Protein AF-A0A0Q7SE60-F1 (afdb_monomer_lite)

Foldseek 3Di:
DDAWDQALVRDIQRQEAEDPQEEEAPSNQEAEHHNEAAAHNEYHYCVQHEHYAHNEYHEANEYEDQWDCPVQCVVCPPCSVVDDDTDPTHGAYAAHAANEYAYALEYEDHPEHEHHLEYEYHNEYEDDYDYHQFYWYDDPIDGPDGNLVVVLVVCVVVVVCLVVCCVPVVDHD

pLDDT: mean 97.26, std 2.43, range [80.5, 98.94]

Structure (mmCIF, N/CA/C/O backbone):
data_AF-A0A0Q7SE60-F1
#
_entry.id   AF-A0A0Q7SE60-F1
#
loop_
_atom_site.group_PDB
_atom_site.id
_atom_site.type_symbol
_atom_site.label_atom_id
_atom_site.label_alt_id
_atom_site.label_comp_id
_atom_site.label_asym_id
_atom_site.label_entity_id
_atom_site.label_seq_id
_atom_site.pdbx_PDB_ins_code
_atom_site.Cartn_x
_atom_site.Cartn_y
_atom_site.Cartn_z
_atom_site.occupancy
_atom_site.B_iso_or_equiv
_atom_site.auth_seq_id
_atom_site.auth_comp_id
_atom_site.auth_asym_id
_atom_site.auth_atom_id
_atom_site.pdbx_PDB_model_num
ATOM 1 N N . MET A 1 1 ? -17.455 7.763 -8.065 1.00 80.50 1 MET A N 1
ATOM 2 C CA . MET A 1 1 ? -17.060 6.494 -7.417 1.00 80.50 1 MET A CA 1
ATOM 3 C C . MET A 1 1 ? -17.803 5.369 -8.110 1.00 80.50 1 MET A C 1
ATOM 5 O O . MET A 1 1 ? -19.004 5.520 -8.301 1.00 80.50 1 MET A O 1
ATOM 9 N N . VAL A 1 2 ? -17.111 4.311 -8.525 1.00 87.75 2 VAL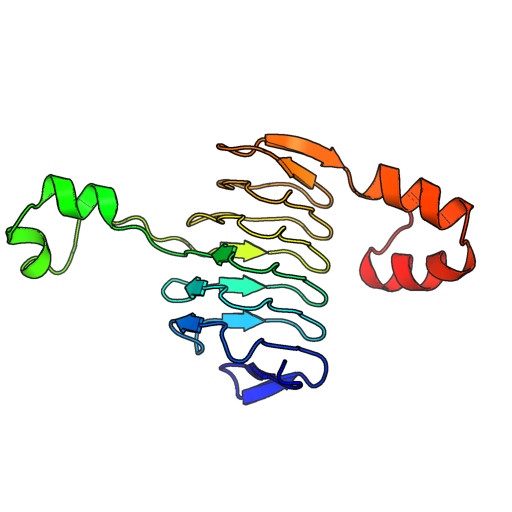 A N 1
ATOM 10 C CA . VAL A 1 2 ? -17.714 3.112 -9.122 1.00 87.75 2 VAL A CA 1
ATOM 11 C C . VAL A 1 2 ? -17.737 2.026 -8.052 1.00 87.75 2 VAL A C 1
ATOM 13 O O . VAL A 1 2 ? -16.731 1.821 -7.376 1.00 87.75 2 VAL A O 1
ATOM 16 N N . TYR A 1 3 ? -18.894 1.400 -7.859 1.00 93.25 3 TYR A N 1
ATOM 17 C CA . TYR A 1 3 ? -19.064 0.266 -6.952 1.00 93.25 3 TYR A CA 1
ATOM 18 C C . TYR A 1 3 ? -18.849 -1.036 -7.712 1.00 93.25 3 TYR A C 1
ATOM 20 O O . TYR A 1 3 ? -19.277 -1.150 -8.862 1.00 93.25 3 TYR A O 1
ATOM 28 N N . GLY A 1 4 ? -18.238 -2.008 -7.045 1.00 92.50 4 GLY A N 1
ATOM 29 C CA . GLY A 1 4 ? -17.853 -3.262 -7.662 1.00 92.50 4 GLY A CA 1
ATOM 30 C C . GLY A 1 4 ? -16.473 -3.167 -8.310 1.00 92.50 4 GLY A C 1
ATOM 31 O O . GLY A 1 4 ? -16.154 -2.201 -9.006 1.00 92.50 4 GLY A O 1
ATOM 32 N N . PHE A 1 5 ? -15.659 -4.196 -8.106 1.00 94.31 5 PHE A N 1
ATOM 33 C CA . PHE A 1 5 ? -14.383 -4.371 -8.792 1.00 94.31 5 PHE A CA 1
ATOM 34 C C . PHE A 1 5 ? -14.210 -5.837 -9.182 1.00 94.31 5 PHE A C 1
ATOM 36 O O . PHE A 1 5 ? -14.496 -6.716 -8.378 1.00 94.31 5 PHE A O 1
ATOM 43 N N . VAL A 1 6 ? -13.755 -6.106 -10.404 1.00 94.75 6 VAL A N 1
ATOM 44 C CA . VAL A 1 6 ? -13.395 -7.465 -10.829 1.00 94.75 6 VAL A CA 1
ATOM 45 C C . VAL A 1 6 ? -11.886 -7.604 -10.681 1.00 94.75 6 VAL A C 1
ATOM 47 O O . VAL A 1 6 ? -11.138 -6.884 -11.346 1.00 94.75 6 VAL A O 1
ATOM 50 N N . ARG A 1 7 ? -11.444 -8.490 -9.787 1.00 93.94 7 ARG A N 1
ATOM 51 C CA . ARG A 1 7 ? -10.022 -8.781 -9.569 1.00 93.94 7 ARG A CA 1
ATOM 52 C C . ARG A 1 7 ? -9.437 -9.538 -10.768 1.00 93.94 7 ARG A C 1
ATOM 54 O O . ARG A 1 7 ? -10.174 -10.083 -11.587 1.00 93.94 7 ARG A O 1
ATOM 61 N N . GLY A 1 8 ? -8.108 -9.549 -10.898 1.00 89.19 8 GLY A N 1
ATOM 62 C CA . GLY A 1 8 ? -7.400 -10.177 -12.021 1.00 89.19 8 GLY A CA 1
ATOM 63 C C . GLY A 1 8 ? -7.719 -11.663 -12.248 1.00 89.19 8 GLY A C 1
ATOM 64 O O . GLY A 1 8 ? -7.611 -12.140 -13.373 1.00 89.19 8 GLY A O 1
ATOM 65 N N . ASP A 1 9 ? -8.166 -12.376 -11.215 1.00 92.31 9 ASP A N 1
ATOM 66 C CA . ASP A 1 9 ? -8.614 -13.774 -11.272 1.00 92.31 9 ASP A CA 1
ATOM 67 C C . ASP A 1 9 ? -10.099 -13.950 -11.651 1.00 92.31 9 ASP A C 1
ATOM 69 O O . ASP A 1 9 ? -10.583 -15.075 -11.763 1.00 92.31 9 ASP A O 1
ATOM 73 N N . GLY A 1 10 ? -10.822 -12.852 -11.878 1.00 94.25 10 GLY A N 1
ATOM 74 C CA . GLY A 1 10 ? -12.236 -12.842 -12.245 1.00 94.25 10 GLY A CA 1
ATOM 75 C C . GLY A 1 10 ? -13.205 -12.771 -11.063 1.00 94.25 10 GLY A C 1
ATOM 76 O O . GLY A 1 10 ? -14.414 -12.716 -11.298 1.00 94.25 10 GLY A O 1
ATOM 77 N N . GLU A 1 11 ? -12.728 -12.740 -9.812 1.00 96.38 11 GLU A N 1
ATOM 78 C CA . GLU A 1 11 ? -13.610 -12.576 -8.653 1.00 96.38 11 GLU A CA 1
ATOM 79 C C . GLU A 1 11 ? -14.250 -11.178 -8.648 1.00 96.38 11 GLU A C 1
ATOM 81 O O . GLU A 1 11 ? -13.569 -10.158 -8.786 1.00 96.38 11 GLU A O 1
ATOM 86 N N . PHE A 1 12 ? -15.572 -11.122 -8.472 1.00 97.19 12 PHE A N 1
ATOM 87 C CA . PHE A 1 12 ? -16.301 -9.867 -8.317 1.00 97.19 12 PHE A CA 1
ATOM 88 C C . PHE A 1 12 ? -16.382 -9.463 -6.842 1.00 97.19 12 PHE A C 1
ATOM 90 O O . PHE A 1 12 ? -16.952 -10.183 -6.028 1.00 97.19 12 PHE A O 1
ATOM 97 N N . LEU A 1 13 ? -15.859 -8.279 -6.526 1.00 97.62 13 LEU A N 1
ATOM 98 C CA . LEU A 1 13 ? -15.812 -7.673 -5.197 1.00 97.62 13 LEU A CA 1
ATOM 99 C C . LEU A 1 13 ? -16.876 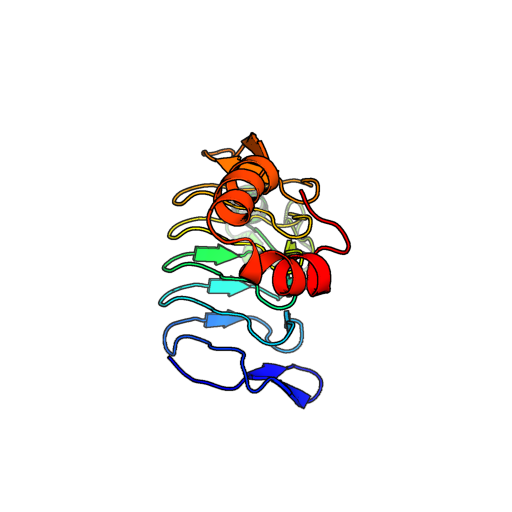-6.566 -5.108 1.00 97.62 13 LEU A C 1
ATOM 101 O O . LEU A 1 13 ? -16.617 -5.442 -5.554 1.00 97.62 13 LEU A O 1
ATOM 105 N N . PRO A 1 14 ? -18.091 -6.854 -4.608 1.00 97.69 14 PRO A N 1
ATOM 106 C CA . PRO A 1 14 ? -19.236 -5.949 -4.727 1.00 97.69 14 PRO A CA 1
ATOM 107 C C . PRO A 1 14 ? -19.124 -4.675 -3.879 1.00 97.69 14 PRO A C 1
ATOM 109 O O . PRO A 1 14 ? -19.738 -3.663 -4.220 1.00 97.69 14 PRO A O 1
ATOM 112 N N . ASN A 1 15 ? -18.355 -4.699 -2.788 1.00 98.00 15 ASN A N 1
ATOM 113 C CA . ASN A 1 15 ? -18.259 -3.590 -1.836 1.00 98.00 15 ASN A CA 1
ATOM 114 C C . ASN A 1 15 ? -17.000 -2.739 -2.029 1.00 98.00 15 ASN A C 1
ATOM 116 O O . ASN A 1 15 ? -16.876 -1.659 -1.437 1.00 98.00 15 ASN A O 1
ATOM 120 N N . THR A 1 16 ? -16.076 -3.192 -2.873 1.00 97.81 16 THR A N 1
ATOM 121 C CA . THR A 1 16 ? -14.931 -2.395 -3.295 1.00 97.81 16 THR A CA 1
ATOM 122 C C . THR A 1 16 ? -15.379 -1.236 -4.183 1.00 97.81 16 THR A C 1
ATOM 124 O O . THR A 1 16 ? -16.233 -1.360 -5.062 1.00 97.81 16 THR A O 1
ATOM 127 N N . ARG A 1 17 ? -14.807 -0.064 -3.908 1.00 97.06 17 ARG A N 1
ATOM 128 C CA . ARG A 1 17 ? -15.146 1.218 -4.522 1.00 97.06 17 ARG A CA 1
ATOM 129 C C . ARG A 1 17 ? -13.887 1.852 -5.078 1.00 97.06 17 ARG A C 1
ATOM 131 O O . ARG A 1 17 ? -13.042 2.325 -4.316 1.00 97.06 17 ARG A O 1
ATOM 138 N N . LEU A 1 18 ? -13.789 1.903 -6.401 1.00 95.75 18 LEU A N 1
ATOM 139 C CA . LEU A 1 18 ? -12.716 2.615 -7.084 1.00 95.75 18 LEU A CA 1
ATOM 140 C C . LEU A 1 18 ? -13.237 3.920 -7.668 1.00 95.75 18 LEU A C 1
ATOM 142 O O . LEU A 1 18 ? -14.287 3.987 -8.316 1.00 95.75 18 LEU A O 1
ATOM 146 N N . SER A 1 19 ? -12.483 4.990 -7.454 1.00 96.81 19 SER A N 1
ATOM 147 C CA . SER A 1 19 ? -12.724 6.226 -8.173 1.00 96.81 19 SER A CA 1
ATOM 148 C C . SER A 1 19 ? -12.518 6.035 -9.680 1.00 96.81 19 SER A C 1
ATOM 150 O O . SER A 1 19 ? -11.562 5.401 -10.110 1.00 96.81 19 SER A O 1
ATOM 152 N N . ASN A 1 20 ? -13.362 6.679 -10.490 1.00 95.31 20 ASN A N 1
ATOM 153 C CA . ASN A 1 20 ? -13.215 6.722 -11.946 1.00 95.31 20 ASN A CA 1
ATOM 154 C C . ASN A 1 20 ? -11.983 7.516 -12.419 1.00 95.31 20 ASN A C 1
ATOM 156 O O . ASN A 1 20 ? -11.674 7.485 -13.604 1.00 95.31 20 ASN A O 1
ATOM 160 N N . SER A 1 21 ? -11.312 8.252 -11.525 1.00 97.19 21 SER A N 1
ATOM 161 C CA . SER A 1 21 ? -10.038 8.919 -11.817 1.00 97.19 21 SER A CA 1
ATOM 162 C C . SER A 1 21 ? -8.829 8.253 -11.160 1.00 97.19 21 SER A C 1
ATOM 164 O O . SER A 1 21 ? -7.726 8.788 -11.260 1.00 97.19 21 SER A O 1
ATOM 166 N N . ALA A 1 22 ? -9.014 7.122 -10.472 1.00 97.50 22 ALA A N 1
ATOM 167 C CA . ALA A 1 22 ? -7.896 6.299 -10.030 1.00 97.50 22 ALA A CA 1
ATOM 168 C C . ALA A 1 22 ? -7.332 5.504 -11.216 1.00 97.50 22 ALA A C 1
ATOM 170 O O . ALA A 1 22 ? -8.072 5.089 -12.108 1.00 97.50 22 ALA A O 1
ATOM 171 N N . VAL A 1 23 ? -6.020 5.285 -11.216 1.00 97.62 23 VAL A N 1
ATOM 172 C CA . VAL A 1 23 ? -5.322 4.527 -12.260 1.00 97.62 23 VAL A CA 1
ATOM 173 C C . VAL A 1 23 ? -4.643 3.324 -11.627 1.00 97.62 23 VAL A C 1
ATOM 175 O O . VAL A 1 23 ? -3.911 3.473 -10.650 1.00 97.62 23 VAL A O 1
ATOM 178 N N . VAL A 1 24 ? -4.866 2.145 -12.206 1.00 97.38 24 VAL A N 1
ATOM 179 C CA . VAL A 1 24 ? -4.205 0.896 -11.814 1.00 97.38 24 VAL A CA 1
ATOM 180 C C . VAL A 1 24 ? -3.342 0.412 -12.976 1.00 97.38 24 VAL A C 1
ATOM 182 O O . VAL A 1 24 ? -3.859 0.132 -14.057 1.00 97.38 24 VAL A O 1
ATOM 185 N N . PHE A 1 25 ? -2.033 0.309 -12.764 1.00 97.81 25 PHE A N 1
ATOM 186 C CA . PHE A 1 25 ? -1.116 -0.336 -13.703 1.00 97.81 25 PHE A CA 1
ATOM 187 C C . PHE A 1 25 ? -0.989 -1.821 -13.375 1.00 97.81 25 PHE A C 1
ATOM 189 O O . PHE A 1 25 ? -0.873 -2.169 -12.202 1.00 97.81 25 PHE A O 1
ATOM 196 N N . ALA A 1 26 ? -0.966 -2.668 -14.410 1.00 97.00 26 ALA A N 1
ATOM 197 C CA . ALA A 1 26 ? -0.948 -4.130 -14.289 1.00 97.00 26 ALA A CA 1
ATOM 198 C C . ALA A 1 26 ? -2.045 -4.663 -13.338 1.00 97.00 26 ALA A C 1
ATOM 200 O O . ALA A 1 26 ? -1.731 -5.286 -12.323 1.00 97.00 26 ALA A O 1
ATOM 201 N N . PRO A 1 27 ? -3.337 -4.386 -13.615 1.00 95.81 27 PRO A N 1
ATOM 202 C CA . PRO A 1 27 ? -4.440 -4.792 -12.738 1.00 95.81 27 PRO A CA 1
ATOM 203 C C . PRO A 1 27 ? -4.537 -6.313 -12.534 1.00 95.81 27 PRO A C 1
ATOM 205 O O . PRO A 1 27 ? -5.068 -6.754 -11.523 1.00 95.81 27 PRO A O 1
ATOM 208 N N . ASP A 1 28 ? -3.979 -7.108 -13.448 1.00 95.75 28 ASP A N 1
ATOM 209 C CA . ASP A 1 28 ? -3.812 -8.561 -13.336 1.00 95.75 28 ASP A CA 1
ATOM 210 C C . ASP A 1 28 ? -2.903 -8.992 -12.171 1.00 95.75 28 ASP A C 1
ATOM 212 O O . ASP A 1 28 ? -2.967 -10.135 -11.734 1.00 95.75 28 ASP A O 1
ATOM 216 N N . LYS A 1 29 ? -2.075 -8.078 -11.652 1.00 97.50 29 LYS A N 1
ATOM 217 C CA . LYS A 1 29 ? -1.156 -8.299 -10.523 1.00 97.50 29 LYS A CA 1
ATOM 218 C C . LYS A 1 29 ? -1.578 -7.571 -9.245 1.00 97.50 29 LYS A C 1
ATOM 220 O O . LYS A 1 29 ? -0.791 -7.483 -8.294 1.00 97.50 29 LYS A O 1
ATOM 225 N N . LEU A 1 30 ? -2.777 -6.990 -9.243 1.00 98.12 30 LEU A N 1
ATOM 226 C CA . LEU A 1 30 ? -3.374 -6.376 -8.068 1.00 98.12 30 LEU A CA 1
ATOM 227 C C . LEU A 1 30 ? -4.185 -7.427 -7.306 1.00 98.12 30 LEU A C 1
ATOM 229 O O . LEU A 1 30 ? -5.299 -7.775 -7.695 1.00 98.12 30 LEU A O 1
ATOM 233 N N . GLU A 1 31 ? -3.644 -7.859 -6.173 1.00 98.25 31 GLU A N 1
ATOM 234 C CA . GLU A 1 31 ? -4.368 -8.656 -5.189 1.00 98.25 31 GLU A CA 1
ATOM 235 C C . GLU A 1 31 ? -5.102 -7.709 -4.242 1.00 98.25 31 GLU A C 1
ATOM 237 O O . GLU A 1 31 ? -4.477 -6.955 -3.494 1.00 98.25 31 GLU A O 1
ATOM 242 N N . ILE A 1 32 ? -6.430 -7.703 -4.283 1.00 98.12 32 ILE A N 1
ATOM 243 C CA . ILE A 1 32 ? -7.254 -6.769 -3.511 1.00 98.12 32 ILE A CA 1
ATOM 244 C C . ILE A 1 32 ? -8.418 -7.504 -2.844 1.00 98.12 32 ILE A C 1
ATOM 246 O O . ILE A 1 32 ? -9.059 -8.361 -3.458 1.00 98.12 32 ILE A O 1
ATOM 250 N N . GLY A 1 33 ? -8.657 -7.191 -1.570 1.00 98.12 33 GLY A N 1
ATOM 251 C CA . GLY A 1 33 ? -9.822 -7.662 -0.821 1.00 98.12 33 GLY A CA 1
ATOM 252 C C . GLY A 1 33 ? -11.092 -6.866 -1.137 1.00 98.12 33 GLY A C 1
ATOM 253 O O . GLY A 1 33 ? -11.054 -5.832 -1.807 1.00 98.12 33 GLY A O 1
ATOM 254 N N . ASP A 1 34 ? -12.232 -7.332 -0.629 1.00 98.00 34 ASP A N 1
ATOM 255 C CA . ASP A 1 34 ? -13.486 -6.581 -0.730 1.00 98.00 34 ASP A CA 1
ATOM 256 C C . ASP A 1 34 ? -13.514 -5.392 0.257 1.00 98.00 34 ASP A C 1
ATOM 258 O O . ASP A 1 34 ? -12.635 -5.230 1.109 1.00 98.00 34 ASP A O 1
ATOM 262 N N . HIS A 1 35 ? -14.534 -4.539 0.153 1.00 98.38 35 HIS A N 1
ATOM 263 C CA . HIS A 1 35 ? -14.747 -3.359 1.007 1.00 98.38 35 HIS A CA 1
ATOM 264 C C . HIS A 1 35 ? -13.654 -2.284 0.914 1.00 98.38 35 HIS A C 1
ATOM 266 O O . HIS A 1 35 ? -13.661 -1.323 1.690 1.00 98.38 35 HIS A O 1
ATOM 272 N N . VAL A 1 36 ? -12.744 -2.387 -0.055 1.00 98.62 36 VAL A N 1
ATOM 273 C CA . VAL A 1 36 ? -11.663 -1.417 -0.232 1.00 98.62 36 VAL A CA 1
ATOM 274 C C . VAL A 1 36 ? -12.201 -0.128 -0.848 1.00 98.62 36 VAL A C 1
ATOM 276 O O . VAL A 1 36 ? -13.059 -0.139 -1.730 1.00 98.62 36 VAL A O 1
ATOM 279 N N . PHE A 1 37 ? -11.700 1.014 -0.393 1.00 98.62 37 PHE A N 1
ATOM 280 C CA . PHE A 1 37 ? -11.971 2.314 -0.999 1.00 98.62 37 PHE A CA 1
ATOM 281 C C . PHE A 1 37 ? -10.696 2.893 -1.607 1.00 98.62 37 PHE A C 1
ATOM 283 O O . PHE A 1 37 ? -9.685 3.002 -0.918 1.00 98.62 37 PHE A O 1
ATOM 290 N N . ILE A 1 38 ? -10.763 3.329 -2.865 1.00 98.50 38 ILE A N 1
ATOM 291 C CA . ILE A 1 38 ? -9.679 4.038 -3.549 1.00 98.50 38 ILE A CA 1
ATOM 292 C C . ILE A 1 38 ? -10.156 5.432 -3.973 1.00 98.50 38 ILE A C 1
ATOM 294 O O . ILE A 1 38 ? -11.059 5.585 -4.802 1.00 98.50 38 ILE A O 1
ATOM 298 N N . GLY A 1 39 ? -9.510 6.454 -3.414 1.00 98.38 39 GLY A N 1
ATOM 299 C CA . GLY A 1 39 ? -9.791 7.863 -3.659 1.00 98.38 39 GLY A CA 1
ATOM 300 C C . GLY A 1 39 ? -9.475 8.331 -5.082 1.00 98.38 39 GLY A C 1
ATOM 301 O O . GLY A 1 39 ? -8.803 7.664 -5.868 1.00 98.38 39 GLY A O 1
ATOM 302 N N . HIS A 1 40 ? -9.987 9.514 -5.424 1.00 98.38 40 HIS A N 1
ATOM 303 C CA . HIS A 1 40 ? -9.748 10.124 -6.733 1.00 98.38 40 HIS A CA 1
ATOM 304 C C . HIS A 1 40 ? -8.274 10.477 -6.945 1.00 98.38 40 HIS A C 1
ATOM 306 O O . HIS A 1 40 ? -7.592 10.914 -6.015 1.00 98.38 40 HIS A O 1
ATOM 312 N N . PHE A 1 41 ? -7.837 10.358 -8.203 1.00 98.38 41 PHE A N 1
ATOM 313 C CA . PHE A 1 41 ? -6.502 10.739 -8.682 1.00 98.38 41 PHE A CA 1
ATOM 314 C C . PHE A 1 41 ? -5.352 9.972 -8.027 1.00 98.38 41 PHE A C 1
ATOM 316 O O . PHE A 1 41 ? -4.214 10.439 -8.019 1.00 98.38 41 PHE A O 1
ATOM 323 N N . SER A 1 42 ? -5.654 8.804 -7.472 1.00 98.44 42 SER A N 1
ATOM 324 C CA . SER A 1 42 ? -4.654 7.917 -6.900 1.00 98.44 42 SER A CA 1
ATOM 325 C C . SER A 1 42 ? -4.087 6.990 -7.968 1.00 98.44 42 SER A C 1
ATOM 327 O O . SER A 1 42 ? -4.800 6.544 -8.870 1.00 98.44 42 SER A O 1
ATOM 329 N N . VAL A 1 43 ? -2.795 6.703 -7.862 1.00 98.56 43 VAL A N 1
ATOM 330 C CA . VAL A 1 43 ? -2.067 5.813 -8.765 1.00 98.56 43 VAL A CA 1
ATOM 331 C C . VAL A 1 43 ? -1.646 4.571 -7.997 1.00 98.56 43 VAL A C 1
ATOM 333 O O . VAL A 1 43 ? -0.940 4.669 -6.994 1.00 98.56 43 VAL A O 1
ATOM 336 N N . LEU A 1 44 ? -2.059 3.407 -8.489 1.00 98.56 44 LEU A N 1
ATOM 337 C CA . LEU A 1 44 ? -1.660 2.103 -7.976 1.00 98.56 44 LEU A CA 1
ATOM 338 C C . LEU A 1 44 ? -0.840 1.393 -9.044 1.00 98.56 44 LEU A C 1
ATOM 340 O O . LEU A 1 44 ? -1.354 1.006 -10.090 1.00 98.56 44 LEU A O 1
ATOM 344 N N . ASP A 1 45 ? 0.449 1.232 -8.795 1.00 98.50 45 ASP A N 1
ATOM 345 C CA . ASP A 1 45 ? 1.344 0.492 -9.667 1.00 98.50 45 ASP A CA 1
ATOM 346 C C . ASP A 1 45 ? 1.553 -0.927 -9.134 1.00 98.50 45 ASP A C 1
ATOM 348 O O . ASP A 1 45 ? 2.350 -1.142 -8.224 1.00 98.50 45 ASP A O 1
ATOM 352 N N . ALA A 1 46 ? 0.864 -1.900 -9.735 1.00 98.25 46 ALA A N 1
ATOM 353 C CA . ALA A 1 46 ? 0.984 -3.317 -9.400 1.00 98.25 46 ALA A CA 1
ATOM 354 C C . ALA A 1 46 ? 1.983 -4.072 -10.299 1.00 98.25 46 ALA A C 1
ATOM 356 O O . ALA A 1 46 ? 2.045 -5.299 -10.258 1.00 98.25 46 ALA A O 1
ATOM 357 N N . THR A 1 47 ? 2.805 -3.377 -11.097 1.00 98.06 47 THR A N 1
ATOM 358 C CA . THR A 1 47 ? 3.703 -3.993 -12.097 1.00 98.06 47 THR A CA 1
ATOM 359 C C . THR A 1 47 ? 4.596 -5.097 -11.514 1.00 98.06 47 THR A C 1
ATOM 361 O O . THR A 1 47 ? 4.810 -6.125 -12.172 1.00 98.06 47 THR A O 1
ATOM 364 N N . TYR A 1 48 ? 5.072 -4.913 -10.277 1.00 98.12 48 TYR A N 1
ATOM 365 C CA . TYR A 1 48 ? 5.877 -5.882 -9.518 1.00 98.12 48 TYR A CA 1
ATOM 366 C C . TYR A 1 48 ? 5.143 -6.458 -8.293 1.00 98.12 48 TYR A C 1
ATOM 368 O O . TYR A 1 48 ? 5.778 -6.918 -7.345 1.00 98.12 48 TYR A O 1
ATOM 376 N N . GLY A 1 49 ? 3.809 -6.473 -8.345 1.00 98.19 49 GLY A N 1
ATOM 377 C CA . GLY A 1 49 ? 2.920 -7.056 -7.343 1.00 98.19 49 GLY A CA 1
ATOM 378 C C . GLY A 1 49 ? 2.472 -6.054 -6.283 1.00 98.19 49 GLY A C 1
ATOM 379 O O . GLY A 1 49 ? 3.290 -5.440 -5.598 1.00 98.19 49 GLY A O 1
ATOM 380 N N . LEU A 1 50 ? 1.160 -5.929 -6.109 1.00 98.75 50 LEU A N 1
ATOM 381 C CA . LEU A 1 50 ? 0.553 -5.092 -5.078 1.00 98.75 50 LEU A CA 1
ATOM 382 C C . LEU A 1 50 ? -0.551 -5.879 -4.378 1.00 98.75 50 LEU A C 1
ATOM 384 O O . LEU A 1 50 ? -1.462 -6.372 -5.035 1.00 98.75 50 LEU A O 1
ATOM 388 N N . SER A 1 51 ? -0.466 -5.974 -3.053 1.00 98.81 51 SER A N 1
ATOM 389 C CA . SER A 1 51 ? -1.478 -6.623 -2.221 1.00 98.81 51 SER A CA 1
ATOM 390 C C . SER A 1 51 ? -2.128 -5.612 -1.281 1.00 98.81 51 SER A C 1
ATOM 392 O O . SER A 1 51 ? -1.433 -4.950 -0.511 1.00 98.81 51 SER A O 1
ATOM 394 N N . ILE A 1 52 ? -3.454 -5.502 -1.331 1.00 98.81 52 ILE A N 1
ATOM 395 C CA . ILE A 1 52 ? -4.268 -4.617 -0.492 1.00 98.81 52 ILE A CA 1
ATOM 396 C C . ILE A 1 52 ? -5.322 -5.464 0.221 1.00 98.81 52 ILE A C 1
ATOM 398 O O . ILE A 1 52 ? -6.218 -6.019 -0.411 1.00 98.81 52 ILE A O 1
ATOM 402 N N . GLY A 1 53 ? -5.218 -5.563 1.544 1.00 98.75 53 GLY A N 1
ATOM 403 C CA . GLY A 1 53 ? -6.177 -6.301 2.360 1.00 98.75 53 GLY A CA 1
ATOM 404 C C . GLY A 1 53 ? -7.583 -5.698 2.314 1.00 98.75 53 GLY A C 1
ATOM 405 O O . GLY A 1 53 ? -7.772 -4.544 1.926 1.00 98.75 53 GLY A O 1
ATOM 406 N N . GLU A 1 54 ? -8.571 -6.480 2.738 1.00 98.56 54 GLU A N 1
ATOM 407 C CA . GLU A 1 54 ? -9.962 -6.028 2.836 1.00 98.56 54 GLU A CA 1
ATOM 408 C C . GLU A 1 54 ? -10.114 -4.768 3.700 1.00 98.56 54 GLU A C 1
ATOM 410 O O . GLU A 1 54 ? -9.288 -4.485 4.572 1.00 98.56 54 GLU A O 1
ATOM 415 N N . GLY A 1 55 ? -11.168 -3.991 3.449 1.00 98.44 55 GLY A N 1
ATOM 416 C CA . GLY A 1 55 ? -11.521 -2.830 4.274 1.00 98.44 55 GLY A CA 1
ATOM 417 C C . GLY A 1 55 ? -10.503 -1.681 4.258 1.00 98.44 55 GLY A C 1
ATOM 418 O O . GLY A 1 55 ? -10.702 -0.677 4.945 1.00 98.44 55 GLY A O 1
ATOM 419 N N . CYS A 1 56 ? -9.421 -1.795 3.482 1.00 98.81 56 CYS A N 1
ATOM 420 C CA . CYS A 1 56 ? -8.437 -0.735 3.332 1.00 98.81 56 CYS A CA 1
ATOM 421 C C . CYS A 1 56 ? -9.049 0.518 2.704 1.00 98.81 56 CYS A C 1
ATOM 423 O O . CYS A 1 56 ? -9.924 0.461 1.838 1.00 98.81 56 CYS A O 1
ATOM 425 N N . GLN A 1 57 ? -8.510 1.671 3.078 1.00 98.69 57 GLN A N 1
ATOM 426 C CA . GLN A 1 57 ? -8.844 2.940 2.451 1.00 98.69 57 GLN A CA 1
ATOM 427 C C . GLN A 1 57 ? -7.579 3.616 1.949 1.00 98.69 57 GLN A C 1
ATOM 429 O O . GLN A 1 57 ? -6.691 3.972 2.720 1.00 98.69 57 GLN A O 1
ATOM 434 N N . ILE A 1 58 ? -7.520 3.823 0.643 1.00 98.62 58 ILE A N 1
ATOM 435 C CA . ILE A 1 58 ? -6.457 4.549 -0.030 1.00 98.62 58 ILE A CA 1
ATOM 436 C C . ILE A 1 58 ? -6.990 5.940 -0.353 1.00 98.62 58 ILE A C 1
ATOM 438 O O . ILE A 1 58 ? -7.933 6.104 -1.126 1.00 98.62 58 ILE A O 1
ATOM 442 N N . GLY A 1 59 ? -6.413 6.949 0.288 1.00 97.88 59 GLY A N 1
ATOM 443 C CA . GLY A 1 59 ? -6.835 8.337 0.193 1.00 97.88 59 GLY A CA 1
ATOM 444 C C . GLY A 1 59 ? -6.643 8.932 -1.199 1.00 97.88 59 GLY A C 1
ATOM 445 O O . GLY A 1 59 ? -6.079 8.320 -2.106 1.00 97.88 59 GLY A O 1
ATOM 446 N N . PHE A 1 60 ? -7.116 10.162 -1.353 1.00 98.44 60 PHE A N 1
ATOM 447 C CA . PHE A 1 60 ? -7.059 10.937 -2.591 1.00 98.44 60 PHE A CA 1
ATOM 448 C C . PHE A 1 60 ? -5.627 11.356 -2.930 1.00 98.44 60 PHE A C 1
ATOM 450 O O . PHE A 1 60 ? -4.847 11.659 -2.025 1.00 98.44 60 PHE A O 1
ATOM 457 N N . PHE A 1 61 ? -5.305 11.436 -4.223 1.00 98.62 61 PHE A N 1
ATOM 458 C CA . PHE A 1 61 ? -3.988 11.868 -4.711 1.00 98.62 61 PHE A CA 1
ATOM 459 C C . PHE A 1 61 ? -2.819 11.057 -4.130 1.00 98.62 61 PHE A C 1
ATOM 461 O O . PHE A 1 61 ? -1.738 11.596 -3.892 1.00 98.62 61 PHE A O 1
ATOM 468 N N . THR A 1 62 ? -3.036 9.776 -3.840 1.00 98.75 62 THR A N 1
ATOM 469 C CA . THR A 1 62 ? -1.991 8.901 -3.294 1.00 98.75 62 THR A CA 1
ATOM 470 C C . THR A 1 62 ? -1.252 8.168 -4.405 1.00 98.75 62 THR A C 1
ATOM 472 O O . THR A 1 62 ? -1.803 7.903 -5.471 1.00 98.75 62 THR A O 1
ATOM 475 N N . GLY A 1 63 ? 0.012 7.834 -4.160 1.00 98.69 63 GLY A N 1
ATOM 476 C CA . GLY A 1 63 ? 0.810 7.003 -5.059 1.00 98.69 63 GLY A CA 1
ATOM 477 C C . GLY A 1 63 ? 1.295 5.749 -4.348 1.00 98.69 63 GLY A C 1
ATOM 478 O O . GLY A 1 63 ? 1.935 5.853 -3.305 1.00 98.69 63 GLY A O 1
ATOM 479 N N . VAL A 1 64 ? 1.019 4.575 -4.908 1.00 98.75 64 VAL A N 1
ATOM 480 C CA . VAL A 1 64 ? 1.542 3.288 -4.435 1.00 98.75 64 VAL A CA 1
ATOM 481 C C . VAL A 1 64 ? 2.379 2.684 -5.552 1.00 98.75 64 VAL A C 1
ATOM 483 O O . VAL A 1 64 ? 1.835 2.357 -6.602 1.00 98.75 64 VAL A O 1
ATOM 486 N N . PHE A 1 65 ? 3.691 2.564 -5.342 1.00 98.69 6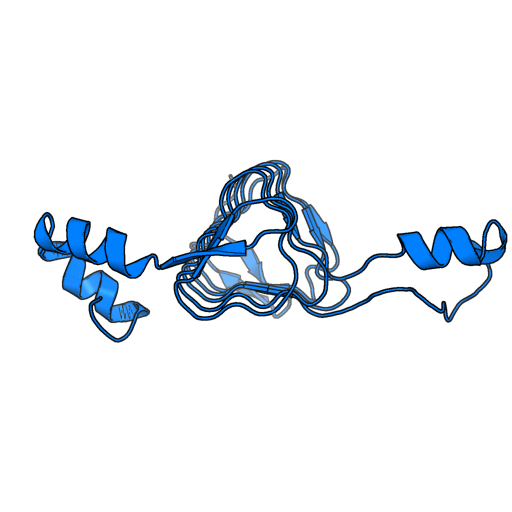5 PHE A N 1
ATOM 487 C CA . PHE A 1 65 ? 4.637 2.179 -6.390 1.00 98.69 65 PHE A CA 1
ATOM 488 C C . PHE A 1 65 ? 5.390 0.900 -6.047 1.00 98.69 65 PHE A C 1
ATOM 490 O O . PHE A 1 65 ? 5.911 0.760 -4.943 1.00 98.69 65 PHE A O 1
ATOM 497 N N . THR A 1 66 ? 5.503 -0.006 -7.018 1.00 98.69 66 THR A N 1
ATOM 498 C CA . THR A 1 66 ? 6.228 -1.283 -6.882 1.00 98.69 66 THR A CA 1
ATOM 499 C C . THR A 1 66 ? 7.558 -1.280 -7.630 1.00 98.69 66 THR A C 1
ATOM 501 O O . THR A 1 66 ? 8.359 -2.208 -7.499 1.00 98.69 66 THR A O 1
ATOM 504 N N . HIS A 1 67 ? 7.855 -0.200 -8.356 1.00 97.38 67 HIS A N 1
ATOM 505 C CA . HIS A 1 67 ? 9.173 0.033 -8.924 1.00 97.38 67 HIS A CA 1
ATOM 506 C C . HIS A 1 67 ? 9.610 1.496 -8.908 1.00 97.38 67 HIS A C 1
ATOM 508 O O . HIS A 1 67 ? 8.829 2.421 -8.698 1.00 97.38 67 HIS A O 1
ATOM 514 N N . SER A 1 68 ? 10.904 1.702 -9.134 1.00 96.31 68 SER A N 1
ATOM 515 C CA . SER A 1 68 ? 11.506 3.017 -9.261 1.00 96.31 68 SER A CA 1
ATOM 516 C C . SER A 1 68 ? 12.796 2.952 -10.084 1.00 96.31 68 SER A C 1
ATOM 518 O O . SER A 1 68 ? 13.750 2.252 -9.740 1.00 96.31 68 SER A O 1
ATOM 520 N N . SER A 1 69 ? 12.849 3.754 -11.148 1.00 96.12 69 SER A N 1
ATOM 521 C CA . SER A 1 69 ? 13.944 3.775 -12.125 1.00 96.12 69 SER A CA 1
ATOM 522 C C . SER A 1 69 ? 14.894 4.970 -11.993 1.00 96.12 69 SER A C 1
ATOM 524 O O . SER A 1 69 ? 15.852 5.070 -12.756 1.00 96.12 69 SER A O 1
ATOM 526 N N . HIS A 1 70 ? 14.662 5.883 -11.044 1.00 95.25 70 HIS A N 1
ATOM 527 C CA . HIS A 1 70 ? 15.375 7.167 -10.981 1.00 95.25 70 HIS A CA 1
ATOM 528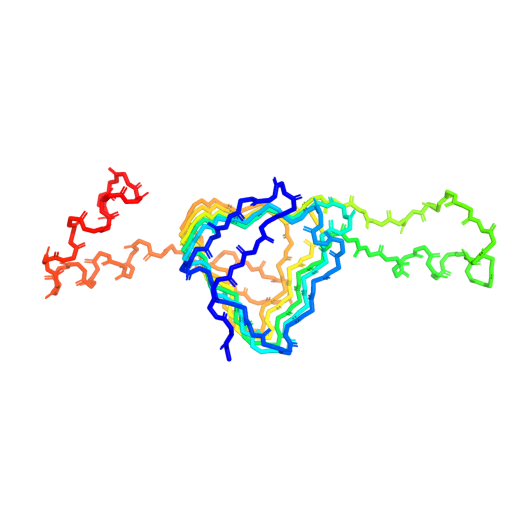 C C . HIS A 1 70 ? 16.905 7.019 -10.848 1.00 95.25 70 HIS A C 1
ATOM 530 O O . HIS A 1 70 ? 17.659 7.852 -11.352 1.00 95.25 70 HIS A O 1
ATOM 536 N N . ALA A 1 71 ? 17.391 5.967 -10.179 1.00 96.62 71 ALA A N 1
ATOM 537 C CA . ALA A 1 71 ? 18.818 5.670 -10.092 1.00 96.62 71 ALA A CA 1
ATOM 538 C C . ALA A 1 71 ? 19.351 5.128 -11.428 1.00 96.62 71 ALA A C 1
ATOM 540 O O . ALA A 1 71 ? 20.279 5.712 -11.986 1.00 96.62 71 ALA A O 1
ATOM 541 N N . ALA A 1 72 ? 18.707 4.101 -11.992 1.00 97.06 72 ALA A N 1
ATOM 542 C CA . ALA A 1 72 ? 19.047 3.557 -13.306 1.00 97.06 72 ALA A CA 1
ATOM 543 C C . ALA A 1 72 ? 19.089 4.633 -14.409 1.00 97.06 72 ALA A C 1
ATOM 545 O O . ALA A 1 72 ? 20.056 4.698 -15.162 1.00 97.06 72 ALA A O 1
ATOM 546 N N . VAL A 1 73 ? 18.088 5.516 -14.497 1.00 97.19 73 VAL A N 1
ATOM 547 C CA . VAL A 1 73 ? 18.046 6.582 -15.519 1.00 97.19 73 VAL A CA 1
ATOM 548 C C . VAL A 1 73 ? 19.268 7.498 -15.427 1.00 97.19 73 VAL A C 1
ATOM 550 O O . VAL A 1 73 ? 19.882 7.803 -16.447 1.00 97.19 73 VAL A O 1
ATOM 553 N N . ARG A 1 74 ? 19.660 7.908 -14.214 1.00 97.19 74 ARG A N 1
ATOM 554 C CA . ARG A 1 74 ? 20.830 8.778 -14.011 1.00 97.19 74 ARG A CA 1
ATOM 555 C C . ARG A 1 74 ? 22.143 8.076 -14.348 1.00 97.19 74 ARG A C 1
ATOM 557 O O . ARG A 1 74 ? 23.026 8.709 -14.913 1.00 97.19 74 ARG A O 1
ATOM 564 N N . LEU A 1 75 ? 22.261 6.790 -14.015 1.00 97.31 75 LEU A N 1
ATOM 565 C CA . LEU A 1 75 ? 23.483 6.014 -14.236 1.00 97.31 75 LEU A CA 1
ATOM 566 C C . LEU A 1 75 ? 23.691 5.636 -15.709 1.00 97.31 75 LEU A C 1
ATOM 568 O O . LEU A 1 75 ? 24.817 5.681 -16.191 1.00 97.31 75 LEU A O 1
ATOM 572 N N . TYR A 1 76 ? 22.624 5.288 -16.433 1.00 97.25 76 TYR A N 1
ATOM 573 C CA . TYR A 1 76 ? 22.719 4.887 -17.842 1.00 97.25 76 TYR A CA 1
ATOM 574 C C . TYR A 1 76 ? 22.594 6.057 -18.832 1.00 97.25 76 TYR A C 1
ATOM 576 O O . TYR A 1 76 ? 22.987 5.926 -19.992 1.00 97.25 76 TYR A O 1
ATOM 584 N N . GLY A 1 77 ? 22.026 7.199 -18.430 1.00 96.94 77 GLY A N 1
ATOM 585 C CA . GLY A 1 77 ? 21.807 8.338 -19.325 1.00 96.94 77 GLY A CA 1
ATOM 586 C C . GLY A 1 77 ? 20.985 7.954 -20.564 1.00 96.94 77 GLY A C 1
ATOM 587 O O . GLY A 1 77 ? 19.966 7.271 -20.465 1.00 96.94 77 GLY A O 1
ATOM 588 N N . ARG A 1 78 ? 21.436 8.364 -21.760 1.00 96.75 78 ARG A N 1
ATOM 589 C CA . ARG A 1 78 ? 20.754 8.042 -23.033 1.00 96.75 78 ARG A CA 1
ATOM 590 C C . ARG A 1 78 ? 20.689 6.540 -23.325 1.00 96.75 78 ARG A C 1
ATOM 592 O O . ARG A 1 78 ? 19.787 6.113 -24.040 1.00 96.75 78 ARG A O 1
ATOM 599 N N . GLU A 1 79 ? 21.594 5.743 -22.760 1.00 96.94 79 GLU A N 1
ATOM 600 C CA . GLU A 1 79 ? 21.614 4.292 -22.966 1.00 96.94 79 GLU A CA 1
ATOM 601 C C . GLU A 1 79 ? 20.506 3.570 -22.187 1.00 96.94 79 GLU A C 1
ATOM 603 O O . GLU A 1 79 ? 20.201 2.418 -22.489 1.00 96.94 79 GLU A O 1
ATOM 608 N N . TYR A 1 80 ? 19.828 4.244 -21.247 1.00 96.50 80 TYR A N 1
ATOM 609 C CA . TYR A 1 80 ? 18.744 3.660 -20.449 1.00 96.50 80 TYR A CA 1
ATOM 610 C C . TYR A 1 80 ? 17.686 2.950 -21.310 1.00 96.50 80 TYR A C 1
ATOM 612 O O . TYR A 1 80 ? 17.220 1.866 -20.960 1.00 96.50 80 TYR A O 1
ATOM 620 N N . VAL A 1 81 ? 17.321 3.524 -22.460 1.00 95.12 81 VAL A N 1
ATOM 621 C CA . VAL A 1 81 ? 16.288 2.955 -23.347 1.00 95.12 81 VAL A CA 1
ATOM 622 C C . VAL A 1 81 ? 16.773 1.763 -24.179 1.00 95.12 81 VAL A C 1
ATOM 624 O O . VAL A 1 81 ? 15.947 1.058 -24.746 1.00 95.12 81 VAL A O 1
ATOM 627 N N . LYS A 1 82 ? 18.088 1.515 -24.247 1.00 96.25 82 LYS A N 1
ATOM 628 C CA . LYS A 1 82 ? 18.691 0.443 -25.059 1.00 96.25 82 LYS A CA 1
ATOM 629 C C . LYS A 1 82 ? 19.069 -0.797 -24.243 1.00 96.25 82 LYS A C 1
ATOM 631 O O . LYS A 1 82 ? 19.250 -1.867 -24.811 1.00 96.25 82 LYS A O 1
ATOM 636 N N . VAL A 1 83 ? 19.190 -0.666 -22.920 1.00 93.69 83 VAL A N 1
ATOM 637 C CA . VAL A 1 83 ? 19.585 -1.761 -22.021 1.00 93.69 83 VAL A CA 1
ATOM 638 C C . VAL A 1 83 ? 18.349 -2.493 -21.498 1.00 93.69 83 VAL A C 1
ATOM 640 O O . VAL A 1 83 ? 17.488 -1.879 -20.866 1.00 93.69 83 VAL A O 1
ATOM 643 N N . SER A 1 84 ? 18.261 -3.808 -21.707 1.00 89.00 84 SER A N 1
ATOM 644 C CA . SER A 1 84 ? 17.149 -4.636 -21.214 1.00 89.00 84 SER A CA 1
ATOM 645 C C . SER A 1 84 ? 17.214 -4.864 -19.697 1.00 89.00 84 SER A C 1
ATOM 647 O O . SER A 1 84 ? 16.269 -4.528 -18.985 1.00 89.00 84 SER A O 1
ATOM 649 N N . HIS A 1 85 ? 18.343 -5.358 -19.183 1.00 89.69 85 HIS A N 1
ATOM 650 C CA . HIS A 1 85 ? 18.555 -5.634 -17.758 1.00 89.69 85 HIS A CA 1
ATOM 651 C C . HIS A 1 85 ? 19.305 -4.486 -17.083 1.00 89.69 85 HIS A C 1
ATOM 653 O O . HIS A 1 85 ? 20.519 -4.340 -17.225 1.00 89.69 85 HIS A O 1
ATOM 659 N N . LYS A 1 86 ? 18.566 -3.646 -16.359 1.00 91.81 86 LYS A N 1
ATOM 660 C CA . LYS A 1 86 ? 19.096 -2.426 -15.746 1.00 91.81 86 LYS A CA 1
ATOM 661 C C . LYS A 1 86 ? 19.554 -2.678 -14.314 1.00 91.81 86 LYS A C 1
ATOM 663 O O . LYS A 1 86 ? 18.777 -3.141 -13.485 1.00 91.81 86 LYS A O 1
ATOM 668 N N . GLN A 1 87 ? 20.785 -2.282 -14.012 1.00 94.19 87 GLN A N 1
ATOM 669 C CA . GLN A 1 87 ? 21.249 -2.116 -12.638 1.00 94.19 87 GLN A CA 1
ATOM 670 C C . GLN A 1 87 ? 20.557 -0.913 -11.983 1.00 94.19 87 GLN A C 1
ATOM 672 O O . GLN A 1 87 ? 20.161 0.030 -12.671 1.00 94.19 87 GLN A O 1
ATOM 677 N N . ALA A 1 88 ? 20.412 -0.938 -10.654 1.00 93.44 88 ALA A N 1
ATOM 678 C CA . ALA A 1 88 ? 19.757 0.125 -9.876 1.00 93.44 88 ALA A CA 1
ATOM 679 C C . ALA A 1 88 ? 18.319 0.464 -10.338 1.00 93.44 88 ALA A C 1
ATOM 681 O O . ALA A 1 88 ? 17.845 1.596 -10.197 1.00 93.44 88 ALA A O 1
ATOM 682 N N . TYR A 1 89 ? 17.626 -0.517 -10.918 1.00 95.75 89 TYR A N 1
ATOM 683 C CA . TYR A 1 89 ? 16.192 -0.471 -11.165 1.00 95.75 89 TYR A CA 1
ATOM 684 C C . TYR A 1 89 ? 15.511 -1.176 -9.992 1.00 95.75 89 TYR A C 1
ATOM 686 O O . TYR A 1 89 ? 15.566 -2.398 -9.871 1.00 95.75 89 TYR A O 1
ATOM 694 N N . HIS A 1 90 ? 14.962 -0.394 -9.067 1.00 95.38 90 HIS A N 1
ATOM 695 C CA . HIS A 1 90 ? 14.437 -0.925 -7.814 1.00 95.38 90 HIS A CA 1
ATOM 696 C C . HIS A 1 90 ? 13.034 -1.466 -8.039 1.00 95.38 90 HIS A C 1
ATOM 698 O O . HIS A 1 90 ? 12.174 -0.730 -8.515 1.00 95.38 90 HIS A O 1
ATOM 704 N N . THR A 1 91 ? 12.805 -2.727 -7.687 1.00 97.31 91 THR A N 1
ATOM 705 C CA . THR A 1 91 ? 11.516 -3.411 -7.842 1.00 97.31 91 THR A CA 1
ATOM 706 C C . THR A 1 91 ? 11.244 -4.237 -6.607 1.00 97.31 91 THR A C 1
ATOM 708 O O . THR A 1 91 ? 12.112 -5.008 -6.197 1.00 97.31 91 THR A O 1
ATOM 711 N N . ALA A 1 92 ? 10.061 -4.104 -6.029 1.00 98.12 92 ALA A N 1
ATOM 712 C CA . ALA A 1 92 ? 9.639 -4.943 -4.922 1.00 98.12 92 ALA A CA 1
ATOM 713 C C . ALA A 1 92 ? 8.123 -4.861 -4.747 1.00 98.12 92 ALA A C 1
ATOM 715 O O . ALA A 1 92 ? 7.527 -3.797 -4.934 1.00 98.12 92 ALA A O 1
ATOM 716 N N . GLN A 1 93 ? 7.530 -5.982 -4.340 1.00 98.56 93 GLN A N 1
ATOM 717 C CA . GLN A 1 93 ? 6.116 -6.053 -3.993 1.00 98.56 93 GLN A CA 1
ATOM 718 C C . GLN A 1 93 ? 5.791 -5.067 -2.864 1.00 98.56 93 GLN A C 1
ATOM 720 O O . GLN A 1 93 ? 6.586 -4.894 -1.937 1.00 98.56 93 GLN A O 1
ATOM 725 N N . VAL A 1 94 ? 4.606 -4.463 -2.920 1.00 98.88 94 VAL A N 1
ATOM 726 C CA . VAL A 1 94 ? 4.038 -3.684 -1.812 1.00 98.88 94 VAL A CA 1
ATOM 727 C C . VAL A 1 94 ? 2.878 -4.453 -1.187 1.00 98.88 94 VAL A C 1
ATOM 729 O O . VAL A 1 94 ? 2.046 -5.015 -1.900 1.00 98.88 94 VAL A O 1
ATOM 732 N N . VAL A 1 95 ? 2.817 -4.468 0.145 1.00 98.94 95 VAL A N 1
ATOM 733 C CA . VAL A 1 95 ? 1.752 -5.126 0.914 1.00 98.94 95 VAL A CA 1
ATOM 734 C C . VAL A 1 95 ? 1.127 -4.132 1.886 1.00 98.94 95 VAL A C 1
ATOM 736 O O . VAL A 1 95 ? 1.825 -3.525 2.697 1.00 98.94 95 VAL A O 1
ATOM 739 N N . ILE A 1 96 ? -0.194 -3.986 1.823 1.00 98.94 96 ILE A N 1
ATOM 740 C CA . ILE A 1 96 ? -0.999 -3.165 2.726 1.00 98.94 96 ILE A CA 1
ATOM 741 C C . ILE A 1 96 ? -1.966 -4.096 3.461 1.00 98.94 96 ILE A C 1
ATOM 743 O O . ILE A 1 96 ? -2.886 -4.639 2.852 1.00 98.94 96 ILE A O 1
ATOM 747 N N . GLY A 1 97 ? -1.739 -4.312 4.758 1.00 98.81 97 GLY A N 1
ATOM 748 C CA . GLY A 1 97 ? -2.565 -5.186 5.590 1.00 98.81 97 GLY A CA 1
ATOM 749 C C . GLY A 1 97 ? -4.003 -4.685 5.740 1.00 98.81 97 GLY A C 1
ATOM 750 O O . GLY A 1 97 ? -4.263 -3.488 5.629 1.00 98.81 97 GLY A O 1
ATOM 751 N N . ALA A 1 98 ? -4.929 -5.606 6.015 1.00 98.88 98 ALA A N 1
ATOM 752 C CA . ALA A 1 98 ? -6.366 -5.337 6.101 1.00 98.88 98 ALA A CA 1
ATOM 753 C C . ALA A 1 98 ? -6.714 -4.173 7.046 1.00 98.88 98 ALA A C 1
ATOM 755 O O . ALA A 1 98 ? -6.017 -3.935 8.032 1.00 98.88 98 ALA A O 1
ATOM 756 N N . TYR A 1 99 ? -7.798 -3.457 6.743 1.00 98.75 99 TYR A N 1
ATOM 757 C CA . TYR A 1 99 ? -8.316 -2.321 7.519 1.00 98.75 99 TYR A CA 1
ATOM 758 C C . TYR A 1 99 ? -7.309 -1.177 7.727 1.00 98.75 99 TYR A C 1
ATOM 760 O O . TYR A 1 99 ? -7.446 -0.377 8.652 1.00 98.75 99 TYR A O 1
ATOM 768 N N . SER A 1 100 ? -6.291 -1.075 6.869 1.00 98.88 100 SER A N 1
ATOM 769 C CA . SER A 1 100 ? -5.332 0.029 6.917 1.00 98.88 100 SER A CA 1
ATOM 770 C C . SER A 1 100 ? -5.847 1.269 6.189 1.00 98.88 100 SER A C 1
ATOM 772 O O . SER A 1 100 ? -6.582 1.193 5.203 1.00 98.88 100 SER A O 1
ATOM 774 N N . PHE A 1 101 ? -5.401 2.435 6.643 1.00 98.88 101 PHE A N 1
ATOM 775 C CA . PHE A 1 101 ? -5.693 3.726 6.036 1.00 98.88 101 PHE A CA 1
ATOM 776 C C . PHE A 1 101 ? -4.417 4.358 5.479 1.00 98.88 101 PHE A C 1
ATOM 778 O O . PHE A 1 101 ? -3.442 4.551 6.205 1.00 98.88 101 PHE A O 1
ATOM 785 N N . VAL A 1 102 ? -4.439 4.741 4.203 1.00 98.88 102 VAL A N 1
ATOM 786 C CA . VAL A 1 102 ? -3.392 5.544 3.566 1.00 98.88 102 VAL A CA 1
ATOM 787 C C . VAL A 1 102 ? -3.918 6.952 3.326 1.00 98.88 102 VAL A C 1
ATOM 789 O O . VAL A 1 102 ? -4.767 7.165 2.467 1.00 98.88 102 VAL A O 1
ATOM 792 N N . GLY A 1 103 ? -3.428 7.924 4.091 1.00 98.69 103 GLY A N 1
ATOM 793 C CA . GLY A 1 103 ? -3.892 9.307 4.031 1.00 98.69 103 GLY A CA 1
ATOM 794 C C . GLY A 1 103 ? -3.654 9.979 2.682 1.00 98.69 103 GLY A C 1
ATOM 795 O O . GLY A 1 103 ? -2.748 9.619 1.934 1.00 98.69 103 GLY A O 1
ATOM 796 N N . ALA A 1 104 ? -4.469 10.992 2.378 1.00 98.62 104 ALA A N 1
ATOM 797 C CA . ALA A 1 104 ? -4.371 11.740 1.127 1.00 98.62 104 ALA A CA 1
ATOM 798 C C . ALA A 1 104 ? -2.956 12.301 0.894 1.00 98.62 104 ALA A C 1
ATOM 800 O O . ALA A 1 104 ? -2.264 12.675 1.843 1.00 98.62 104 ALA A O 1
ATOM 801 N N . HIS A 1 105 ? -2.526 12.366 -0.367 1.00 98.69 105 HIS A N 1
ATOM 802 C CA . HIS A 1 105 ? -1.180 12.804 -0.766 1.00 98.69 105 HIS A CA 1
ATOM 803 C C . HIS A 1 105 ? -0.010 11.975 -0.200 1.00 98.69 105 HIS A C 1
ATOM 805 O O . HIS A 1 105 ? 1.146 12.384 -0.326 1.00 98.69 105 HIS A O 1
ATOM 811 N N . ALA A 1 106 ? -0.259 10.819 0.422 1.00 98.81 106 ALA A N 1
ATOM 812 C CA . ALA A 1 106 ? 0.813 9.916 0.818 1.00 98.81 106 ALA A CA 1
ATOM 813 C C . ALA A 1 106 ? 1.411 9.176 -0.393 1.00 98.81 106 ALA A C 1
ATOM 815 O O . ALA A 1 106 ? 0.737 8.905 -1.389 1.00 98.81 106 ALA A O 1
ATOM 816 N N . THR A 1 107 ? 2.691 8.828 -0.280 1.00 98.75 107 THR A N 1
ATOM 817 C CA . THR A 1 107 ? 3.422 8.003 -1.245 1.00 98.75 107 THR A CA 1
ATOM 818 C C . THR A 1 107 ? 3.959 6.756 -0.553 1.00 98.75 107 THR A C 1
ATOM 820 O O . THR A 1 107 ? 4.707 6.858 0.418 1.00 98.75 107 THR A O 1
ATOM 823 N N . VAL A 1 108 ? 3.606 5.582 -1.070 1.00 98.81 108 VAL A N 1
ATOM 824 C CA . VAL A 1 108 ? 4.090 4.274 -0.618 1.00 98.81 108 VAL A CA 1
ATOM 825 C C . VAL A 1 108 ? 5.125 3.769 -1.621 1.00 98.81 108 VAL A C 1
ATOM 827 O O . VAL A 1 108 ? 4.829 3.629 -2.808 1.00 98.81 108 VAL A O 1
ATOM 830 N N . LEU A 1 109 ? 6.353 3.543 -1.150 1.00 98.62 109 LEU A N 1
ATOM 831 C CA . LEU A 1 109 ? 7.498 3.193 -1.991 1.00 98.62 109 LEU A CA 1
ATOM 832 C C . LEU A 1 109 ? 7.667 1.673 -2.167 1.00 98.62 109 LEU A C 1
ATOM 834 O O . LEU A 1 109 ? 7.157 0.903 -1.343 1.00 98.62 109 LEU A O 1
ATOM 838 N N . PRO A 1 110 ? 8.424 1.229 -3.194 1.00 98.62 110 PRO A N 1
ATOM 839 C CA . PRO A 1 110 ? 8.636 -0.191 -3.461 1.00 98.62 110 PRO A CA 1
ATOM 840 C C . PRO A 1 110 ? 9.174 -0.943 -2.243 1.00 98.62 110 PRO A C 1
ATOM 842 O O . PRO A 1 110 ? 10.082 -0.460 -1.560 1.00 98.62 110 PRO A O 1
ATOM 845 N N . GLY A 1 111 ? 8.627 -2.135 -1.994 1.00 98.50 111 GLY A N 1
ATOM 846 C CA . GLY A 1 111 ? 9.029 -2.997 -0.878 1.00 98.50 111 GLY A CA 1
ATOM 847 C C . GLY A 1 111 ? 8.384 -2.651 0.461 1.00 98.50 111 GLY A C 1
ATOM 848 O O . GLY A 1 111 ? 8.719 -3.268 1.467 1.00 98.50 111 GLY A O 1
ATOM 849 N N . THR A 1 112 ? 7.473 -1.674 0.502 1.00 98.81 112 THR A N 1
ATOM 850 C CA . THR A 1 112 ? 6.757 -1.343 1.739 1.00 98.81 112 THR A CA 1
ATOM 851 C C . THR A 1 112 ? 5.818 -2.472 2.156 1.00 98.81 112 THR A C 1
ATOM 853 O O . THR A 1 112 ? 5.036 -2.970 1.343 1.00 98.81 112 THR A O 1
ATOM 856 N N . ARG A 1 113 ? 5.848 -2.827 3.443 1.00 98.88 113 ARG A N 1
ATOM 857 C CA . ARG A 1 113 ? 4.915 -3.769 4.072 1.00 98.88 113 ARG A CA 1
ATOM 858 C C . ARG A 1 113 ? 4.265 -3.117 5.288 1.00 98.88 113 ARG A C 1
ATOM 860 O O . ARG A 1 113 ? 4.956 -2.776 6.244 1.00 98.88 113 ARG A O 1
ATOM 867 N N . LEU A 1 114 ? 2.949 -2.937 5.248 1.00 98.88 114 LEU A N 1
ATOM 868 C CA . LEU A 1 114 ? 2.148 -2.444 6.369 1.00 98.88 114 LEU A CA 1
ATOM 869 C C . LEU A 1 114 ? 1.382 -3.607 6.998 1.00 98.88 114 LEU A C 1
ATOM 871 O O . LEU A 1 114 ? 0.687 -4.329 6.282 1.00 98.88 114 LEU A O 1
ATOM 875 N N . GLY A 1 115 ? 1.474 -3.758 8.319 1.00 98.81 115 GLY A N 1
ATOM 876 C CA . GLY A 1 115 ? 0.590 -4.639 9.080 1.00 98.81 115 GLY A CA 1
ATOM 877 C C . GLY A 1 115 ? -0.872 -4.179 9.039 1.00 98.81 115 GLY A C 1
ATOM 878 O O . GLY A 1 115 ? -1.178 -3.076 8.574 1.00 98.81 115 GLY A O 1
ATOM 879 N N . LYS A 1 116 ? -1.794 -5.017 9.521 1.00 98.75 116 LYS A N 1
ATOM 880 C CA . LYS A 1 116 ? -3.235 -4.697 9.534 1.00 98.75 116 LYS A CA 1
ATOM 881 C C . LYS A 1 116 ? -3.541 -3.513 10.453 1.00 98.75 116 LYS A C 1
ATOM 883 O O . LYS A 1 116 ? -2.821 -3.279 11.417 1.00 98.75 116 LYS A O 1
ATOM 888 N N . GLY A 1 117 ? -4.604 -2.765 10.169 1.00 98.69 117 GLY A N 1
ATOM 889 C CA . GLY A 1 117 ? -5.032 -1.624 10.984 1.00 98.69 117 GLY A CA 1
ATOM 890 C C . GLY A 1 117 ? -4.034 -0.459 11.024 1.00 98.69 117 GLY A C 1
ATOM 891 O O . GLY A 1 117 ? -4.122 0.388 11.915 1.00 98.69 117 GLY A O 1
ATOM 892 N N . SER A 1 118 ? -3.062 -0.418 10.105 1.00 98.88 118 SER A N 1
ATOM 893 C CA . SER A 1 118 ? -2.055 0.646 10.047 1.00 98.88 118 SER A CA 1
ATOM 894 C C . SER A 1 118 ? -2.665 1.958 9.552 1.00 98.88 118 SER A C 1
ATOM 896 O O . SER A 1 118 ? -3.557 1.967 8.706 1.00 98.88 118 SER A O 1
ATOM 898 N N . LEU A 1 119 ? -2.145 3.091 10.020 1.00 98.88 119 LEU A N 1
ATOM 899 C CA . LEU A 1 119 ? -2.580 4.427 9.610 1.00 98.88 119 LEU A CA 1
ATOM 900 C C . LEU A 1 119 ? -1.387 5.226 9.098 1.00 98.88 119 LEU A C 1
ATOM 902 O O . LEU A 1 119 ? -0.534 5.656 9.869 1.00 98.88 119 LEU A O 1
ATOM 906 N N . VAL A 1 120 ? -1.354 5.497 7.798 1.00 98.88 120 VAL A N 1
ATOM 907 C CA . VAL A 1 120 ? -0.406 6.428 7.184 1.00 98.88 120 VAL A CA 1
ATOM 908 C C . VAL A 1 120 ? -1.028 7.815 7.154 1.00 98.88 120 VAL A C 1
ATOM 910 O O . VAL A 1 120 ? -2.079 8.031 6.553 1.00 98.88 120 VAL A O 1
ATOM 913 N N . SER A 1 121 ? -0.378 8.772 7.802 1.00 98.75 121 SER A N 1
ATOM 914 C CA . SER A 1 121 ? -0.833 10.160 7.836 1.00 98.75 121 SER A CA 1
ATOM 915 C C . SER A 1 121 ? -0.749 10.785 6.445 1.00 98.75 121 SER A C 1
ATOM 917 O O . SER A 1 121 ? 0.130 10.440 5.650 1.00 98.75 121 SER A O 1
ATOM 919 N N . ALA A 1 122 ? -1.640 11.735 6.160 1.00 98.62 122 ALA A N 1
ATOM 920 C CA . ALA A 1 122 ? -1.599 12.492 4.914 1.00 98.62 122 ALA A CA 1
ATOM 921 C C . ALA A 1 122 ? -0.204 13.094 4.669 1.00 98.62 122 ALA A C 1
ATOM 923 O O . ALA A 1 122 ? 0.516 13.410 5.619 1.00 98.62 122 ALA A O 1
ATOM 924 N N . TYR A 1 123 ? 0.172 13.236 3.398 1.00 98.62 123 TYR A N 1
ATOM 925 C CA . TYR A 1 123 ? 1.484 13.738 2.971 1.00 98.62 123 TYR A CA 1
ATOM 926 C C . TYR A 1 123 ? 2.696 12.921 3.461 1.00 98.62 123 TYR A C 1
ATOM 928 O O . TYR A 1 123 ? 3.812 13.430 3.457 1.00 98.62 123 TYR A O 1
ATOM 936 N N . SER A 1 124 ? 2.542 11.660 3.870 1.00 98.81 124 SER A N 1
ATOM 937 C CA . SER A 1 124 ? 3.694 10.850 4.305 1.00 98.81 124 SER A CA 1
ATOM 938 C C . SER A 1 124 ? 4.376 10.120 3.144 1.00 98.81 124 SER A C 1
ATOM 940 O O . SER A 1 124 ? 3.705 9.663 2.223 1.00 98.81 124 SER A O 1
ATOM 942 N N . GLN A 1 125 ? 5.700 9.955 3.208 1.00 98.56 125 GLN A N 1
ATOM 943 C CA . GLN A 1 125 ? 6.465 9.085 2.305 1.00 98.56 125 GLN A CA 1
ATOM 944 C C . GLN A 1 125 ? 6.906 7.839 3.073 1.00 98.56 125 GLN A C 1
ATOM 946 O O . GLN A 1 125 ? 7.754 7.927 3.960 1.00 98.56 125 GLN A O 1
ATOM 951 N N . VAL A 1 126 ? 6.340 6.685 2.736 1.00 98.69 126 VAL A N 1
ATOM 952 C CA . VAL A 1 126 ? 6.519 5.444 3.495 1.00 98.69 126 VAL A CA 1
ATOM 953 C C . VAL A 1 126 ? 7.413 4.470 2.740 1.00 98.69 126 VAL A C 1
ATOM 955 O O . VAL A 1 126 ? 7.194 4.213 1.557 1.00 98.69 126 VAL A O 1
ATOM 958 N N . GLN A 1 127 ? 8.405 3.924 3.446 1.00 97.81 127 GLN A N 1
ATOM 959 C CA . GLN A 1 127 ? 9.274 2.851 2.974 1.00 97.81 127 GLN A CA 1
ATOM 960 C C . GLN A 1 127 ? 9.719 1.978 4.150 1.00 97.81 127 GLN A C 1
ATOM 962 O O . GLN A 1 127 ? 10.149 2.508 5.175 1.00 97.81 127 GLN A O 1
ATOM 967 N N . GLY A 1 128 ? 9.652 0.658 3.979 1.00 98.06 128 GLY A N 1
ATOM 968 C CA . GLY A 1 128 ? 10.072 -0.329 4.976 1.00 98.06 128 GLY A CA 1
ATOM 969 C C . GLY A 1 128 ? 8.934 -1.233 5.441 1.00 98.06 128 GLY A C 1
ATOM 970 O O . GLY A 1 128 ? 7.852 -1.246 4.854 1.00 98.06 128 GLY A O 1
ATOM 971 N N . GLU A 1 129 ? 9.194 -1.992 6.498 1.00 98.69 129 GLU A N 1
ATOM 972 C CA . GLU A 1 129 ? 8.230 -2.908 7.104 1.00 98.69 129 GLU A CA 1
ATOM 973 C C . GLU A 1 129 ? 7.758 -2.348 8.446 1.00 98.69 129 GLU A C 1
ATOM 975 O O . GLU A 1 129 ? 8.571 -1.914 9.266 1.00 98.69 129 GLU A O 1
ATOM 980 N N . PHE A 1 130 ? 6.445 -2.340 8.661 1.00 98.75 130 PHE A N 1
ATOM 981 C CA . PHE A 1 130 ? 5.817 -1.770 9.847 1.00 98.75 130 PHE A CA 1
ATOM 982 C C . PHE A 1 130 ? 4.828 -2.769 10.453 1.00 98.75 130 PHE A C 1
ATOM 984 O O . PHE A 1 130 ? 4.118 -3.445 9.702 1.00 98.75 130 PHE A O 1
ATOM 991 N N . PRO A 1 131 ? 4.774 -2.876 11.793 1.00 98.69 131 PRO A N 1
ATOM 992 C CA . PRO A 1 131 ? 3.914 -3.840 12.467 1.00 98.69 131 PRO A CA 1
ATOM 993 C C . PRO A 1 131 ? 2.434 -3.477 12.325 1.00 98.69 131 PRO A C 1
ATOM 995 O O . PRO A 1 131 ? 2.082 -2.373 11.901 1.00 98.69 131 PRO A O 1
ATOM 998 N N . ASP A 1 132 ? 1.570 -4.404 12.734 1.00 98.75 132 ASP A N 1
ATOM 999 C CA . ASP A 1 132 ? 0.139 -4.151 12.871 1.00 98.75 132 ASP A CA 1
ATOM 1000 C C . ASP A 1 132 ? -0.123 -2.897 13.717 1.00 98.75 132 ASP A C 1
ATOM 1002 O O . ASP A 1 132 ? 0.590 -2.602 14.681 1.00 98.75 132 ASP A O 1
ATOM 1006 N N . TYR A 1 133 ? -1.174 -2.170 13.345 1.00 98.81 133 TYR A N 1
ATOM 1007 C CA . TYR A 1 133 ? -1.689 -0.986 14.026 1.00 98.81 133 TYR A CA 1
ATOM 1008 C C . TYR A 1 133 ? -0.744 0.224 14.032 1.00 98.81 133 TYR A C 1
ATOM 1010 O O . TYR A 1 133 ? -1.020 1.225 14.696 1.00 98.81 133 TYR A O 1
ATOM 1018 N N . ALA A 1 134 ? 0.362 0.192 13.284 1.00 98.81 134 ALA A N 1
ATOM 1019 C CA . ALA A 1 134 ? 1.324 1.286 13.265 1.00 98.81 134 ALA A CA 1
ATOM 1020 C C . ALA A 1 134 ? 0.710 2.589 12.724 1.00 98.81 134 ALA A C 1
ATOM 1022 O O . ALA A 1 134 ? 0.122 2.626 11.644 1.00 98.81 134 ALA A O 1
ATOM 1023 N N . ILE A 1 135 ? 0.919 3.696 13.442 1.00 98.88 135 ILE A N 1
ATOM 1024 C CA . ILE A 1 135 ? 0.650 5.046 12.932 1.00 98.88 135 ILE A CA 1
ATOM 1025 C C . ILE A 1 135 ? 1.947 5.604 12.353 1.00 98.88 135 ILE A C 1
ATOM 1027 O O . ILE A 1 135 ? 2.914 5.789 13.091 1.00 98.88 135 ILE A O 1
ATOM 1031 N N . LEU A 1 136 ? 1.961 5.908 11.058 1.00 98.88 136 LEU A N 1
ATOM 1032 C CA . LEU A 1 136 ? 3.116 6.416 10.322 1.00 98.88 136 LEU A CA 1
ATOM 1033 C C . LEU A 1 136 ? 2.904 7.877 9.922 1.00 98.88 136 LEU A C 1
ATOM 1035 O O . LEU A 1 136 ? 1.824 8.250 9.459 1.00 98.88 136 LEU A O 1
ATOM 1039 N N . ALA A 1 137 ? 3.933 8.707 10.078 1.00 98.75 137 ALA A N 1
ATOM 1040 C CA . ALA A 1 137 ? 3.886 10.112 9.680 1.00 98.75 137 ALA A CA 1
ATOM 1041 C C . ALA A 1 137 ? 5.257 10.635 9.233 1.00 98.75 137 ALA A C 1
ATOM 1043 O O . ALA A 1 137 ? 6.278 10.280 9.824 1.00 98.75 137 ALA A O 1
ATOM 1044 N N . GLY A 1 138 ? 5.268 11.516 8.227 1.00 98.38 138 GLY A N 1
ATOM 1045 C CA . GLY A 1 138 ? 6.449 12.281 7.807 1.00 98.38 138 GLY A CA 1
ATOM 1046 C C . GLY A 1 138 ? 7.083 11.827 6.489 1.00 98.38 138 GLY A C 1
ATOM 1047 O O . GLY A 1 138 ? 6.560 10.969 5.779 1.00 98.38 138 GLY A O 1
ATOM 1048 N N . GLN A 1 139 ? 8.217 12.443 6.150 1.00 97.25 139 GLN A N 1
ATOM 1049 C CA . GLN A 1 139 ? 8.966 12.229 4.908 1.00 97.25 139 GLN A CA 1
ATOM 1050 C C . GLN A 1 139 ? 10.482 12.277 5.216 1.00 97.25 139 GLN A C 1
ATOM 1052 O O . GLN A 1 139 ? 11.048 13.368 5.278 1.00 97.25 139 GLN A O 1
ATOM 1057 N N . PRO A 1 140 ? 11.158 11.138 5.468 1.00 97.06 140 PRO A N 1
ATOM 1058 C CA . PRO A 1 140 ? 10.624 9.776 5.486 1.00 97.06 140 PRO A CA 1
ATOM 1059 C C . PRO A 1 140 ? 9.703 9.534 6.685 1.00 97.06 140 PRO A C 1
ATOM 1061 O O . PRO A 1 140 ? 9.937 10.050 7.780 1.00 97.06 140 PRO A O 1
ATOM 1064 N N . ALA A 1 141 ? 8.669 8.723 6.485 1.00 98.44 141 ALA A N 1
ATOM 1065 C CA . ALA A 1 141 ? 7.716 8.398 7.529 1.00 98.44 141 ALA A CA 1
ATOM 1066 C C . ALA A 1 141 ? 8.375 7.596 8.656 1.00 98.44 141 ALA A C 1
ATOM 1068 O O . ALA A 1 141 ? 9.198 6.706 8.421 1.00 98.44 141 ALA A O 1
ATOM 1069 N N . LYS A 1 142 ? 7.986 7.904 9.891 1.00 98.56 142 LYS A N 1
ATOM 1070 C CA . LYS A 1 142 ? 8.361 7.162 11.097 1.00 98.56 142 LYS A CA 1
ATOM 1071 C C . LYS A 1 142 ? 7.108 6.687 11.811 1.00 98.56 142 LYS A C 1
ATOM 1073 O O . LYS A 1 142 ? 6.054 7.313 11.694 1.00 98.56 142 LYS A O 1
ATOM 1078 N N . GLN A 1 143 ? 7.232 5.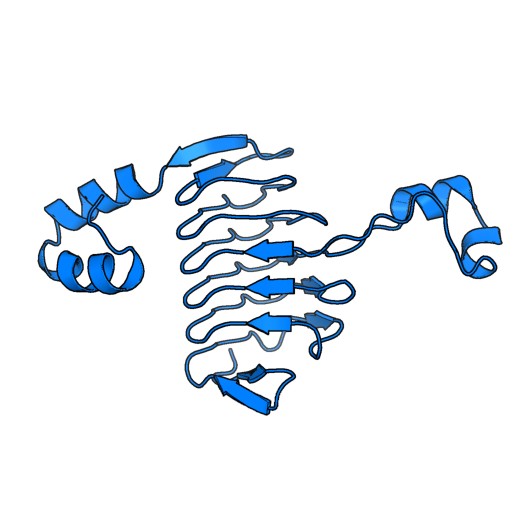595 12.559 1.00 98.56 143 GLN A N 1
ATOM 1079 C CA . GLN A 1 143 ? 6.172 5.177 13.463 1.00 98.56 143 GLN A CA 1
ATOM 1080 C C . GLN A 1 143 ? 6.078 6.174 14.622 1.00 98.56 143 GLN A C 1
ATOM 1082 O O . GLN A 1 143 ? 7.039 6.375 15.358 1.00 98.56 143 GLN A O 1
ATOM 1087 N N . VAL A 1 144 ? 4.915 6.801 14.763 1.00 98.50 144 VAL A N 1
ATOM 1088 C CA . VAL A 1 144 ? 4.618 7.822 15.779 1.00 98.50 144 VAL A CA 1
ATOM 1089 C C . VAL A 1 144 ? 3.525 7.380 16.752 1.00 98.50 144 VAL A C 1
ATOM 1091 O O . VAL A 1 144 ? 3.183 8.113 17.678 1.00 98.50 144 VAL A O 1
ATOM 1094 N N . GLY A 1 145 ? 2.959 6.187 16.561 1.00 98.25 145 GLY A N 1
ATOM 1095 C CA . GLY A 1 145 ? 1.923 5.673 17.445 1.00 98.25 145 GLY A CA 1
ATOM 1096 C C . GLY A 1 145 ? 1.355 4.322 17.033 1.00 98.25 145 GLY A C 1
ATOM 1097 O O . GLY A 1 145 ? 1.924 3.611 16.201 1.00 98.25 145 GLY A O 1
ATOM 1098 N N . ASP A 1 146 ? 0.218 4.015 17.651 1.00 98.44 146 ASP A N 1
ATOM 1099 C CA . ASP A 1 146 ? -0.537 2.772 17.519 1.00 98.44 146 ASP A CA 1
ATOM 1100 C C . ASP A 1 146 ? -2.040 3.105 17.478 1.00 98.44 146 ASP A C 1
ATOM 1102 O O . ASP A 1 146 ? -2.521 3.857 18.338 1.00 98.44 146 ASP A O 1
ATOM 1106 N N . THR A 1 147 ? -2.763 2.622 16.464 1.00 98.44 147 THR A N 1
ATOM 1107 C CA . THR A 1 147 ? -4.188 2.929 16.236 1.00 98.44 147 THR A CA 1
ATOM 1108 C C . THR A 1 147 ? -5.076 2.414 17.361 1.00 98.44 147 THR A C 1
ATOM 1110 O O . THR A 1 147 ? -5.980 3.137 17.788 1.00 98.44 147 THR A O 1
ATOM 1113 N N . ARG A 1 148 ? -4.722 1.278 17.975 1.00 98.25 148 ARG A N 1
ATOM 1114 C CA . ARG A 1 148 ? -5.464 0.662 19.088 1.00 98.25 148 ARG A CA 1
ATOM 1115 C C . ARG A 1 148 ? -5.676 1.606 20.262 1.00 98.25 148 ARG A C 1
ATOM 1117 O O . ARG A 1 148 ? -6.727 1.595 20.890 1.00 98.25 148 ARG A O 1
ATOM 1124 N N . ARG A 1 149 ? -4.718 2.500 20.538 1.00 97.50 149 ARG A N 1
ATOM 1125 C CA . ARG A 1 149 ? -4.849 3.490 21.625 1.00 97.50 149 ARG A CA 1
ATOM 1126 C C . ARG A 1 149 ? -6.019 4.449 21.401 1.00 97.50 149 ARG A C 1
ATOM 1128 O O . ARG A 1 149 ? -6.684 4.832 22.362 1.00 97.50 149 ARG A O 1
ATOM 1135 N N . LYS A 1 150 ? -6.248 4.850 20.148 1.00 95.12 150 LYS A N 1
ATOM 1136 C CA . LYS A 1 150 ? -7.370 5.716 19.763 1.00 95.12 150 LYS A CA 1
ATOM 1137 C C . LYS A 1 150 ? -8.665 4.910 19.715 1.00 95.12 150 LYS A C 1
ATOM 1139 O O . LYS A 1 150 ? -9.673 5.352 20.262 1.00 95.12 150 LYS A O 1
ATOM 1144 N N . ASP A 1 151 ? -8.606 3.711 19.147 1.00 97.56 151 ASP A N 1
ATOM 1145 C CA . ASP A 1 151 ? -9.760 2.820 19.021 1.00 97.56 151 ASP A CA 1
ATOM 1146 C C . ASP A 1 151 ? -10.319 2.426 20.393 1.00 97.56 151 ASP A C 1
ATOM 1148 O O . ASP A 1 151 ? -11.522 2.515 20.610 1.00 97.56 151 ASP A O 1
ATOM 1152 N N . ALA A 1 152 ? -9.465 2.105 21.370 1.00 97.69 152 ALA A N 1
ATOM 1153 C CA . ALA A 1 152 ? -9.877 1.780 22.737 1.00 97.69 152 ALA A CA 1
ATOM 1154 C C . ALA A 1 152 ? -10.664 2.917 23.406 1.00 97.69 152 ALA A C 1
ATOM 1156 O O . ALA A 1 152 ? -11.580 2.673 24.192 1.00 97.69 152 ALA A O 1
ATOM 1157 N N . GLN A 1 153 ? -10.319 4.176 23.117 1.00 97.06 153 GLN A N 1
ATOM 1158 C CA . GLN A 1 153 ? -11.077 5.319 23.622 1.00 97.06 153 GLN A CA 1
ATOM 1159 C C . GLN A 1 153 ? -12.470 5.387 22.994 1.00 97.06 153 GLN A C 1
ATOM 1161 O O . GLN A 1 153 ? -13.442 5.594 23.720 1.00 97.06 153 GLN A O 1
ATOM 1166 N N . LEU A 1 154 ? -12.565 5.184 21.679 1.00 97.44 154 LEU A N 1
ATOM 1167 C CA . LEU A 1 154 ? -1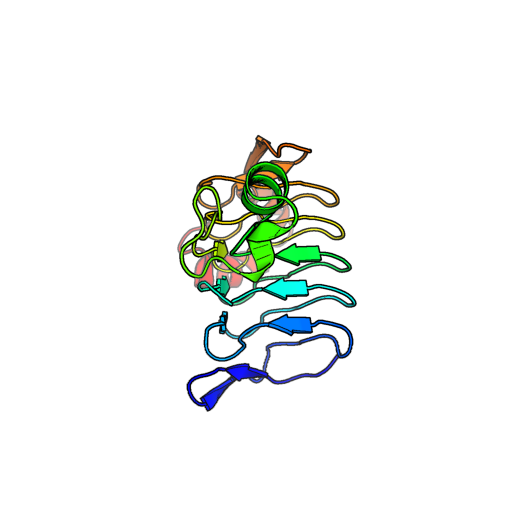3.834 5.187 20.955 1.00 97.44 154 LEU A CA 1
ATOM 1168 C C . LEU A 1 154 ? -14.718 4.007 21.367 1.00 97.44 154 LEU A C 1
ATOM 1170 O O . LEU A 1 154 ? -15.899 4.199 21.618 1.00 97.44 154 LEU A O 1
ATOM 1174 N N . LEU A 1 155 ? -14.150 2.815 21.544 1.00 98.00 155 LEU A N 1
ATOM 1175 C CA . LEU A 1 155 ? -14.880 1.622 21.981 1.00 98.00 155 LEU A CA 1
ATOM 1176 C C . LEU A 1 155 ? -15.438 1.749 23.402 1.00 98.00 155 LEU A C 1
ATOM 1178 O O . LEU A 1 155 ? -16.498 1.207 23.690 1.00 98.00 155 LEU A O 1
ATOM 1182 N N . ARG A 1 156 ? -14.781 2.502 24.296 1.00 97.69 156 ARG A N 1
ATOM 1183 C CA . ARG A 1 156 ? -15.366 2.826 25.611 1.00 97.69 156 ARG A CA 1
ATOM 1184 C C . ARG A 1 156 ? -16.577 3.752 25.505 1.00 97.69 156 ARG A C 1
ATOM 1186 O O . ARG A 1 156 ? -17.462 3.679 26.349 1.00 97.69 156 ARG A O 1
ATOM 1193 N N . GLN A 1 157 ? -16.587 4.641 24.515 1.00 98.06 157 GLN A N 1
ATOM 1194 C CA . GLN A 1 157 ? -17.700 5.559 24.256 1.00 98.06 157 GLN A CA 1
ATOM 1195 C C . GLN A 1 157 ? -18.836 4.876 23.479 1.00 98.06 157 GLN A C 1
ATOM 1197 O O . GLN A 1 157 ? -19.994 5.241 23.657 1.00 98.06 157 GLN A O 1
ATOM 1202 N N . HIS A 1 158 ? -18.488 3.877 22.668 1.00 97.75 158 HIS A N 1
ATOM 1203 C CA . HIS A 1 158 ? -19.356 3.157 21.739 1.00 97.75 158 HIS A CA 1
ATOM 1204 C C . HIS A 1 158 ? -19.170 1.635 21.885 1.00 97.75 158 HIS A C 1
ATOM 1206 O O . HIS A 1 158 ? -18.625 0.981 20.986 1.00 97.75 158 HIS A O 1
ATOM 1212 N N . PRO A 1 159 ? -19.558 1.048 23.033 1.00 97.25 159 PRO A N 1
ATOM 1213 C CA . PRO A 1 159 ? -19.340 -0.371 23.316 1.00 97.25 159 PRO A CA 1
ATOM 1214 C C . PRO A 1 159 ? -20.048 -1.305 22.324 1.00 97.25 159 PRO A C 1
ATOM 1216 O O . PRO A 1 159 ? -19.604 -2.434 22.122 1.00 97.25 159 PRO A O 1
ATOM 1219 N N . GLU A 1 160 ? -21.105 -0.842 21.655 1.00 98.12 160 GLU A N 1
ATOM 1220 C CA . GLU A 1 160 ? -21.802 -1.565 20.591 1.00 98.12 160 GLU A CA 1
ATOM 1221 C C . GLU A 1 160 ? -20.898 -1.917 19.399 1.00 98.12 160 GLU A C 1
ATOM 1223 O O . GLU A 1 160 ? -21.157 -2.891 18.697 1.00 98.12 160 GLU A O 1
ATOM 1228 N N . LEU A 1 161 ? -19.808 -1.172 19.185 1.00 97.94 161 LEU A N 1
ATOM 1229 C CA . LEU A 1 161 ? -18.871 -1.409 18.084 1.00 97.94 161 LEU A CA 1
ATOM 1230 C C . LEU A 1 161 ? -17.863 -2.532 18.377 1.00 97.94 161 LEU A C 1
ATOM 1232 O O . LEU A 1 161 ? -17.187 -2.997 17.458 1.00 97.94 161 LEU A O 1
ATOM 1236 N N . ALA A 1 162 ? -17.766 -2.999 19.628 1.00 97.50 162 ALA A N 1
ATOM 1237 C CA . ALA A 1 162 ? -16.780 -3.998 20.046 1.00 97.50 162 ALA A CA 1
ATOM 1238 C C . ALA A 1 162 ? -16.915 -5.323 19.280 1.00 97.50 162 ALA A C 1
ATOM 1240 O O . ALA A 1 162 ? -15.908 -5.895 18.863 1.00 97.50 162 ALA A O 1
ATOM 1241 N N . VAL A 1 163 ? -18.149 -5.773 19.022 1.00 97.94 163 VAL A N 1
ATOM 1242 C CA . VAL A 1 163 ? -18.408 -7.000 18.248 1.00 97.94 163 VAL A CA 1
ATOM 1243 C C . VAL A 1 163 ? -17.870 -6.893 16.820 1.00 97.94 163 VAL A C 1
ATOM 1245 O O . VAL A 1 163 ? -17.298 -7.847 16.295 1.00 97.94 163 VAL A O 1
ATOM 1248 N N . HIS A 1 164 ? -17.994 -5.715 16.206 1.00 97.56 164 HIS A N 1
ATOM 1249 C CA . HIS A 1 164 ? -17.503 -5.463 14.856 1.00 97.56 164 HIS A CA 1
ATOM 1250 C C . HIS A 1 164 ? -15.980 -5.351 14.828 1.00 97.56 164 HIS A C 1
ATOM 1252 O O . HIS A 1 164 ? -15.352 -5.903 13.930 1.00 97.56 164 HIS A O 1
ATOM 1258 N N . TYR A 1 165 ? -15.380 -4.686 15.820 1.00 97.81 165 TYR A N 1
ATOM 1259 C CA . TYR A 1 165 ? -13.925 -4.582 15.930 1.00 97.81 165 TYR A CA 1
ATOM 1260 C C . TYR A 1 165 ? -13.280 -5.959 16.102 1.00 97.81 165 TYR A C 1
ATOM 1262 O O . TYR A 1 165 ? -12.371 -6.321 15.361 1.00 97.81 165 TYR A O 1
ATOM 1270 N N . GLN A 1 166 ? -13.795 -6.762 17.035 1.00 97.12 166 GLN A N 1
ATOM 1271 C CA . GLN A 1 166 ? -13.260 -8.089 17.316 1.00 97.12 166 GLN A CA 1
ATOM 1272 C C . GLN A 1 166 ? -13.360 -9.030 16.109 1.00 97.12 166 GLN A C 1
ATOM 1274 O O . GLN A 1 166 ? -12.449 -9.828 15.898 1.00 97.12 166 GLN A O 1
ATOM 1279 N N . ALA A 1 167 ? -14.419 -8.915 15.297 1.00 97.50 167 ALA A N 1
ATOM 1280 C CA . ALA A 1 167 ? -14.625 -9.766 14.125 1.00 97.50 167 ALA A CA 1
ATOM 1281 C C . ALA A 1 167 ? -13.460 -9.713 13.123 1.00 97.50 167 ALA A C 1
ATOM 1283 O O . ALA A 1 167 ? -13.128 -10.736 12.531 1.00 97.50 167 ALA A O 1
ATOM 1284 N N . TRP A 1 168 ? -12.820 -8.551 12.959 1.00 96.38 168 TRP A N 1
ATOM 1285 C CA . TRP A 1 168 ? -11.681 -8.406 12.050 1.00 96.38 168 TRP A CA 1
ATOM 1286 C C . TRP A 1 168 ? -10.328 -8.355 12.770 1.00 96.38 168 TRP A C 1
ATOM 1288 O O . TRP A 1 168 ? -9.327 -8.888 12.283 1.00 96.38 168 TRP A O 1
ATOM 1298 N N . ALA A 1 169 ? -10.269 -7.711 13.939 1.00 96.75 169 ALA A N 1
ATOM 1299 C CA . ALA A 1 169 ? -9.026 -7.525 14.679 1.00 96.75 169 ALA A CA 1
ATOM 1300 C C . ALA A 1 169 ? -8.589 -8.813 15.397 1.00 96.75 169 ALA A C 1
ATOM 1302 O O . ALA A 1 169 ? -7.390 -9.019 15.609 1.00 96.75 169 ALA A O 1
ATOM 1303 N N . GLY A 1 170 ? -9.542 -9.692 15.728 1.00 95.50 170 GLY A N 1
ATOM 1304 C CA . GLY A 1 170 ? -9.367 -10.915 16.518 1.00 95.50 170 GLY A CA 1
ATOM 1305 C C . GLY A 1 170 ? -9.455 -10.679 18.029 1.00 95.50 170 GLY A C 1
ATOM 1306 O O . GLY A 1 170 ? -9.931 -11.540 18.767 1.00 95.50 170 GLY A O 1
ATOM 1307 N N . GLU A 1 171 ? -9.069 -9.491 18.490 1.00 93.56 171 GLU A N 1
ATOM 1308 C CA . GLU A 1 171 ? -9.094 -9.078 19.893 1.00 93.56 171 GLU A CA 1
ATOM 1309 C C . GLU A 1 171 ? -9.447 -7.591 20.025 1.00 93.56 171 GLU A C 1
ATOM 1311 O O . GLU A 1 171 ? -9.338 -6.825 19.065 1.00 93.56 171 GLU A O 1
ATOM 1316 N N . LEU A 1 172 ? -9.907 -7.193 21.213 1.00 93.94 172 LEU A N 1
ATOM 1317 C CA . LEU A 1 172 ? -10.132 -5.787 21.545 1.00 93.94 172 LEU A CA 1
ATOM 1318 C C . LEU A 1 172 ? -8.804 -5.110 21.946 1.00 93.94 172 LEU A C 1
ATOM 1320 O O . LEU A 1 172 ? -7.922 -5.792 22.471 1.00 93.94 172 LEU A O 1
ATOM 1324 N N . PRO A 1 173 ? -8.661 -3.798 21.692 1.00 89.75 173 PRO A N 1
ATOM 1325 C CA . PRO A 1 173 ? -7.431 -3.042 21.928 1.00 89.75 173 PRO A CA 1
ATOM 1326 C C . PRO A 1 173 ? -7.151 -2.704 23.399 1.00 89.75 173 PRO A C 1
ATOM 1328 O O . PRO A 1 173 ? -8.107 -2.651 24.210 1.00 89.75 173 PRO A O 1
#

Sequence (173 aa):
MVYGFVRGDGEFLPNTRLSNSAVVFAPDKLEIGDHVFIGHFSVLDATYGLSIGEGCQIGFFTGVFTHSSHAAVRLYGREYVKVSHKQAYHTAQVVIGAYSFVGAHATVLPGTRLGKGSLVSAYSQVQGEFPDYAILAGQPAKQVGDTRRKDAQLLRQHPELAVHYQAWAGELP

Radius of gyration: 17.46 Å; chains: 1; bounding box: 45×28×51 Å

Secondary structure (DSSP, 8-state):
-EEEEE-TTS-EEEEEEE-TT-EEESGGGEEE-TT-EE-TT-EEE-TT-EEE-TT-EE-TT-EE-SEE-HHHHHHHGGGGGT-SS-TT-EE--EEE-TT-EE-TT-EEPTT-EE-TT-EEPTT-EE-SEE-TTEEEEETTEEEEEEHHHHHHHHHHH-GGGHHHHHHHHSS--